Protein AF-A0A429A2D7-F1 (afdb_monomer_lite)

pLDDT: mean 91.6, std 9.52, range [54.41, 98.44]

Secondary structure (DSSP, 8-state):
--HHHHHHHHHHHHHHHHHHHHHS-TT-HHHHHHHHHHHHHHHHHHHHHIIIIIHHHHHHH-GGGGGGSS--HHHIIIIIHHHHHHHHHHHHHHHHHHHHHHHHTT--SSGGGPPP---

Structure (mmCIF, N/CA/C/O backbone):
data_AF-A0A429A2D7-F1
#
_entry.id   AF-A0A429A2D7-F1
#
loop_
_atom_site.group_PDB
_atom_site.id
_atom_site.type_symbol
_atom_site.label_atom_id
_atom_site.label_alt_id
_atom_site.label_comp_id
_atom_site.label_asym_id
_atom_site.label_entity_id
_atom_site.label_seq_id
_atom_site.pdbx_PDB_ins_code
_atom_site.Cartn_x
_atom_site.Cartn_y
_atom_site.Cartn_z
_atom_site.occupancy
_atom_site.B_iso_or_equiv
_atom_site.auth_seq_id
_atom_site.auth_comp_id
_atom_site.auth_asym_id
_atom_site.auth_atom_id
_atom_site.pdbx_PDB_model_num
ATOM 1 N N . MET A 1 1 ? -4.133 3.222 -13.638 1.00 88.38 1 MET A N 1
ATOM 2 C CA . MET A 1 1 ? -3.511 3.972 -12.514 1.00 88.38 1 MET A CA 1
ATOM 3 C C . MET A 1 1 ? -2.074 3.488 -12.412 1.00 88.38 1 MET A C 1
ATOM 5 O O . MET A 1 1 ? -1.885 2.315 -12.682 1.00 88.38 1 MET A O 1
ATOM 9 N N . ASP A 1 2 ? -1.067 4.331 -12.136 1.00 94.75 2 ASP A N 1
ATOM 10 C CA . ASP A 1 2 ? 0.314 3.810 -12.017 1.00 94.75 2 ASP A CA 1
ATOM 11 C C . ASP A 1 2 ? 0.528 3.084 -10.675 1.00 94.75 2 ASP A C 1
ATOM 13 O O . ASP A 1 2 ? -0.118 3.434 -9.686 1.00 94.75 2 ASP A O 1
ATOM 17 N N . ALA A 1 3 ? 1.406 2.076 -10.656 1.00 97.25 3 ALA A N 1
ATOM 18 C CA . ALA A 1 3 ? 1.692 1.218 -9.501 1.00 97.25 3 ALA A CA 1
ATOM 19 C C . ALA A 1 3 ? 2.024 1.997 -8.222 1.00 97.25 3 ALA A C 1
ATOM 21 O O . ALA A 1 3 ? 1.539 1.679 -7.141 1.00 97.25 3 ALA A O 1
ATOM 22 N N . ILE A 1 4 ? 2.806 3.069 -8.343 1.00 96.31 4 ILE A N 1
ATOM 23 C CA . ILE A 1 4 ? 3.204 3.879 -7.192 1.00 96.31 4 ILE A CA 1
ATOM 24 C C . ILE A 1 4 ? 2.030 4.727 -6.701 1.00 96.31 4 ILE A C 1
ATOM 26 O O . ILE A 1 4 ? 1.885 4.943 -5.505 1.00 96.31 4 ILE A O 1
ATOM 30 N N . VAL A 1 5 ? 1.177 5.230 -7.597 1.00 97.62 5 VAL A N 1
ATOM 31 C CA . VAL A 1 5 ? -0.068 5.893 -7.181 1.00 97.62 5 VAL A CA 1
ATOM 32 C C . VAL A 1 5 ? -0.946 4.922 -6.394 1.00 97.62 5 VAL A C 1
ATOM 34 O O . VAL A 1 5 ? -1.504 5.335 -5.386 1.00 97.62 5 VAL A O 1
ATOM 37 N N . LEU A 1 6 ? -1.022 3.650 -6.797 1.00 97.75 6 LEU A N 1
ATOM 38 C CA . LEU A 1 6 ? -1.740 2.610 -6.053 1.00 97.75 6 LEU A CA 1
ATOM 39 C C . LEU A 1 6 ? -1.205 2.444 -4.632 1.00 97.75 6 LEU A C 1
ATOM 41 O O . LEU A 1 6 ? -1.968 2.647 -3.691 1.00 97.75 6 LEU A O 1
ATOM 45 N N . LEU A 1 7 ? 0.094 2.197 -4.469 1.00 97.06 7 LEU A N 1
ATOM 46 C CA . LEU A 1 7 ? 0.698 2.039 -3.140 1.00 97.06 7 LEU A CA 1
ATOM 47 C C . LEU A 1 7 ? 0.496 3.277 -2.255 1.00 97.06 7 LEU A C 1
ATOM 49 O O . LEU A 1 7 ? 0.127 3.168 -1.091 1.00 97.06 7 LEU A O 1
ATOM 53 N N . LYS A 1 8 ? 0.623 4.482 -2.821 1.00 96.38 8 LYS A N 1
ATOM 54 C CA . LYS A 1 8 ? 0.374 5.726 -2.078 1.00 96.38 8 LYS A CA 1
ATOM 55 C C . LYS A 1 8 ? -1.081 5.897 -1.633 1.00 96.38 8 LYS A C 1
ATOM 57 O O . LYS A 1 8 ? -1.333 6.506 -0.594 1.00 96.38 8 LYS A O 1
ATOM 62 N N . GLU A 1 9 ? -2.055 5.439 -2.416 1.00 97.62 9 GLU A N 1
ATOM 63 C CA . GLU A 1 9 ? -3.458 5.463 -1.983 1.00 97.62 9 GLU A CA 1
ATOM 64 C C . GLU A 1 9 ? -3.727 4.427 -0.880 1.00 97.62 9 GLU A C 1
ATOM 66 O O . GLU A 1 9 ? -4.495 4.711 0.046 1.00 97.62 9 GLU A O 1
ATOM 71 N N . ASP A 1 10 ? -3.035 3.286 -0.904 1.00 97.38 10 ASP A N 1
ATOM 72 C CA . ASP A 1 10 ? -3.065 2.307 0.188 1.00 97.38 10 ASP A CA 1
ATOM 73 C C . ASP A 1 10 ? -2.495 2.910 1.477 1.00 97.38 10 ASP A C 1
ATOM 75 O O . ASP A 1 10 ? -3.165 2.892 2.514 1.00 97.38 10 ASP A O 1
ATOM 79 N N . HIS A 1 11 ? -1.330 3.564 1.401 1.00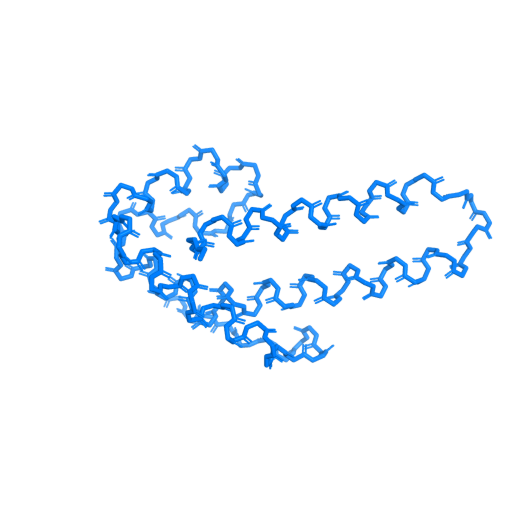 97.12 11 HIS A N 1
ATOM 80 C CA . HIS A 1 11 ? -0.716 4.268 2.533 1.00 97.12 11 HIS A CA 1
ATOM 81 C C . HIS A 1 11 ? -1.674 5.283 3.162 1.00 97.12 11 HIS A C 1
ATOM 83 O O . HIS A 1 11 ? -1.890 5.283 4.375 1.00 97.12 11 HIS A O 1
ATOM 89 N N . LYS A 1 12 ? -2.317 6.123 2.339 1.00 97.19 12 LYS A N 1
ATOM 90 C CA . LYS A 1 12 ? -3.309 7.104 2.810 1.00 97.19 12 LYS A CA 1
ATOM 91 C C . LYS A 1 12 ? -4.513 6.444 3.472 1.00 97.19 12 LYS A C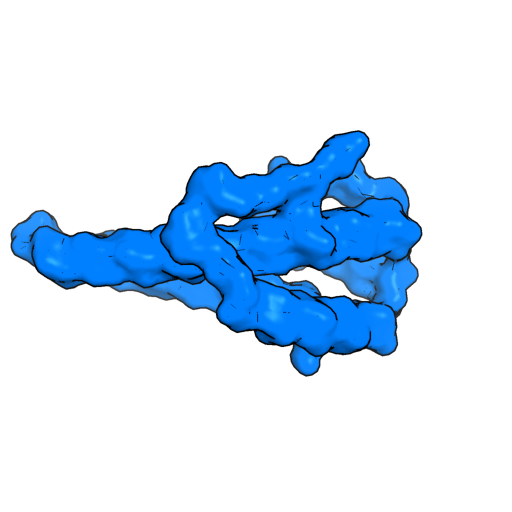 1
ATOM 93 O O . LYS A 1 12 ? -5.061 6.984 4.437 1.00 97.19 12 LYS A O 1
ATOM 98 N N . THR A 1 13 ? -4.962 5.309 2.943 1.00 97.94 13 THR A N 1
ATOM 99 C CA . THR A 1 13 ? -6.096 4.560 3.494 1.00 97.94 13 THR A CA 1
ATOM 100 C C . THR A 1 13 ? -5.756 4.033 4.883 1.00 97.94 13 THR A C 1
ATOM 102 O O . THR A 1 13 ? -6.503 4.284 5.833 1.00 97.94 13 THR A O 1
ATOM 105 N N . VAL A 1 14 ? -4.589 3.405 5.028 1.00 96.94 14 VAL A N 1
ATOM 106 C CA . VAL A 1 14 ? -4.079 2.901 6.307 1.00 96.94 14 VAL A CA 1
ATOM 107 C C . VAL A 1 14 ? -3.861 4.043 7.306 1.00 96.94 14 VAL A C 1
ATOM 109 O O . VAL A 1 14 ? -4.364 3.978 8.428 1.00 96.94 14 VAL A O 1
ATOM 112 N N . GLU A 1 15 ? -3.214 5.141 6.902 1.00 97.00 15 GLU A N 1
ATOM 113 C CA . GLU A 1 15 ? -3.007 6.326 7.752 1.00 97.00 15 GLU A CA 1
ATOM 114 C C . GLU A 1 15 ? -4.343 6.889 8.268 1.00 97.00 15 GLU A C 1
ATOM 116 O O . GLU A 1 15 ? -4.495 7.231 9.446 1.00 97.00 15 GLU A O 1
ATOM 121 N N . LYS A 1 16 ? -5.359 6.955 7.401 1.00 98.31 16 LYS A N 1
ATOM 122 C CA . LYS A 1 16 ? -6.702 7.406 7.776 1.00 98.31 16 LYS A CA 1
ATOM 123 C C . LYS A 1 16 ? -7.364 6.462 8.780 1.00 98.31 16 LYS A C 1
ATOM 125 O O . LYS A 1 16 ? -8.035 6.949 9.691 1.00 98.31 16 LYS A O 1
ATOM 130 N N . LEU A 1 17 ? -7.205 5.148 8.629 1.00 98.44 17 LEU A N 1
ATOM 131 C CA . LEU A 1 17 ? -7.736 4.166 9.577 1.00 98.44 17 LEU A CA 1
ATOM 132 C C . LEU A 1 17 ? -7.064 4.299 10.949 1.00 98.44 17 LEU A C 1
ATOM 134 O O . LEU A 1 17 ? -7.765 4.324 11.961 1.00 98.44 17 LEU A O 1
ATOM 138 N N . PHE A 1 18 ? -5.743 4.490 10.999 1.00 97.56 18 PHE A N 1
ATOM 139 C CA . PHE A 1 18 ? -5.040 4.768 12.255 1.00 97.56 18 PHE A CA 1
ATOM 140 C C . PHE A 1 18 ? -5.552 6.047 12.927 1.00 97.56 18 PHE A C 1
ATOM 142 O O . PHE A 1 18 ? -5.919 6.011 14.101 1.00 97.56 18 PHE A O 1
ATOM 149 N N . LYS A 1 19 ? -5.717 7.146 12.178 1.00 97.94 19 LYS A N 1
ATOM 150 C CA . LYS A 1 19 ? -6.312 8.386 12.715 1.00 97.94 19 LYS A CA 1
ATOM 151 C C . LYS A 1 19 ? -7.723 8.164 13.265 1.00 97.94 19 LYS A C 1
ATOM 153 O O . LYS A 1 19 ? -8.068 8.702 14.314 1.00 97.94 19 LYS A O 1
ATOM 158 N N . GLN A 1 20 ? -8.550 7.360 12.593 1.00 98.00 20 GLN A N 1
ATOM 159 C CA . GLN A 1 20 ? -9.882 7.005 13.099 1.00 98.00 20 GLN A CA 1
ATOM 160 C C . GLN A 1 20 ? -9.809 6.174 14.384 1.00 98.00 20 GLN A C 1
ATOM 162 O O . GLN A 1 20 ? -10.621 6.374 15.287 1.00 98.00 20 GLN A O 1
ATOM 167 N N . PHE A 1 21 ? -8.846 5.255 14.482 1.00 97.62 21 PHE A N 1
ATOM 168 C CA . PHE A 1 21 ? -8.628 4.457 15.684 1.00 97.62 21 PHE A CA 1
ATOM 169 C C . PHE A 1 21 ? -8.230 5.332 16.879 1.00 97.62 21 PHE A C 1
ATOM 171 O O . PHE A 1 21 ? -8.782 5.165 17.968 1.00 97.62 21 PHE A O 1
ATOM 178 N N . GLU A 1 22 ? -7.315 6.281 16.672 1.00 96.31 22 GLU A N 1
ATOM 179 C CA . GLU A 1 22 ? -6.860 7.237 17.692 1.00 96.31 22 GLU A CA 1
ATOM 180 C C . GLU A 1 22 ? -7.981 8.172 18.155 1.00 96.31 22 GLU A C 1
ATOM 182 O O . GLU A 1 22 ? -8.115 8.450 19.345 1.00 96.31 22 GLU A O 1
ATOM 187 N N . GLN A 1 23 ? -8.822 8.627 17.223 1.00 97.31 23 GLN A N 1
ATOM 188 C CA . GLN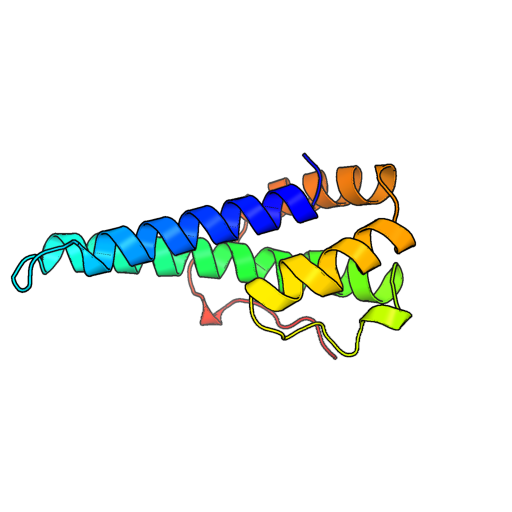 A 1 23 ? -9.975 9.483 17.516 1.00 97.31 23 GLN A CA 1
ATOM 189 C C . GLN A 1 23 ? -11.121 8.731 18.202 1.00 97.31 23 GLN A C 1
ATOM 191 O O . GLN A 1 23 ? -11.992 9.353 18.817 1.00 97.31 23 GLN A O 1
ATOM 196 N N . ALA A 1 24 ? -11.155 7.399 18.112 1.00 96.25 24 ALA A N 1
ATOM 197 C CA . ALA A 1 24 ? -12.158 6.607 18.800 1.00 96.25 24 ALA A CA 1
ATOM 198 C C . ALA A 1 24 ? -11.925 6.663 20.320 1.00 96.25 24 ALA A C 1
ATOM 200 O O . ALA A 1 24 ? -10.849 6.334 20.829 1.00 96.25 24 ALA A O 1
ATOM 201 N N . GLY A 1 25 ? -12.974 7.039 21.058 1.00 93.25 25 GLY A N 1
ATOM 202 C CA . GLY A 1 25 ? -12.931 7.159 22.516 1.00 93.25 25 GLY A CA 1
ATOM 203 C C . GLY A 1 25 ? -12.453 5.880 23.228 1.00 93.25 25 GLY A C 1
ATOM 204 O O . GLY A 1 25 ? -12.486 4.786 22.649 1.00 93.25 25 GLY A O 1
ATOM 205 N N . PRO A 1 26 ? -12.004 5.988 24.490 1.00 92.06 26 PRO A N 1
ATOM 206 C CA . PRO A 1 26 ? -11.423 4.869 25.237 1.00 92.06 26 PRO A CA 1
ATOM 207 C C . PRO A 1 26 ? -12.347 3.640 25.303 1.00 92.06 26 PRO A C 1
ATOM 209 O O . PRO A 1 26 ? -11.866 2.526 25.113 1.00 92.06 26 PRO A O 1
ATOM 212 N N . ASP A 1 27 ? -13.663 3.845 25.420 1.00 95.81 27 ASP A N 1
ATOM 213 C CA . ASP A 1 27 ? -14.665 2.772 25.553 1.00 95.81 27 ASP A CA 1
ATOM 214 C C . ASP A 1 27 ? -15.266 2.297 24.214 1.00 95.81 27 ASP A C 1
ATOM 216 O O . ASP A 1 27 ? -16.163 1.450 24.172 1.00 95.81 27 ASP A O 1
ATOM 220 N N . ALA A 1 28 ? -14.786 2.816 23.078 1.00 96.94 28 ALA A N 1
ATOM 221 C CA . ALA A 1 28 ? -15.310 2.509 21.745 1.00 96.94 28 ALA A CA 1
ATOM 222 C C . ALA A 1 28 ? -14.823 1.145 21.205 1.00 96.94 28 ALA A C 1
ATOM 224 O O . ALA A 1 28 ? -14.452 1.025 20.035 1.00 96.94 28 ALA A O 1
ATOM 225 N N . HIS A 1 29 ? -14.822 0.101 22.040 1.00 96.69 29 HIS A N 1
ATOM 226 C CA . HIS A 1 29 ? -14.202 -1.197 21.747 1.00 96.69 29 HIS A CA 1
ATOM 227 C C . HIS A 1 29 ? -14.696 -1.828 20.441 1.00 96.69 29 HIS A C 1
ATOM 229 O O . HIS A 1 29 ? -13.884 -2.259 19.629 1.00 96.69 29 HIS A O 1
ATOM 235 N N . ARG A 1 30 ? -16.013 -1.832 20.188 1.00 97.50 30 ARG A N 1
ATOM 236 C CA . ARG A 1 30 ? -16.577 -2.393 18.945 1.00 97.50 30 ARG A CA 1
ATOM 237 C C . ARG A 1 30 ? -16.143 -1.619 17.701 1.00 97.50 30 ARG A C 1
ATOM 239 O O . ARG A 1 30 ? -15.905 -2.222 16.661 1.00 97.50 30 ARG A O 1
ATOM 246 N N . THR A 1 31 ? -16.053 -0.294 17.793 1.00 97.56 31 THR A N 1
ATOM 247 C CA . THR A 1 31 ? -15.591 0.553 16.685 1.00 97.56 31 THR A CA 1
ATOM 248 C C . THR A 1 31 ? -14.111 0.311 16.421 1.00 97.56 31 THR A C 1
ATOM 250 O O . THR A 1 31 ? -13.732 0.049 15.286 1.00 97.56 31 THR A O 1
ATOM 253 N N . LYS A 1 32 ? -13.291 0.293 17.477 1.00 98.00 32 LYS A N 1
ATOM 254 C CA . LYS A 1 32 ? -11.860 -0.016 17.398 1.00 98.00 32 LYS A CA 1
ATOM 255 C C . LYS A 1 32 ? -11.597 -1.397 16.801 1.00 98.00 32 LYS A C 1
ATOM 257 O O . LYS A 1 32 ? -10.750 -1.515 15.930 1.00 98.00 32 LYS A O 1
ATOM 262 N N . GLN A 1 33 ? -12.367 -2.415 17.192 1.00 98.25 33 GLN A N 1
ATOM 263 C CA . GLN A 1 33 ? -12.285 -3.758 16.604 1.00 98.25 33 GLN A CA 1
ATOM 264 C C . GLN A 1 33 ? -12.569 -3.758 15.098 1.00 98.25 33 GLN A C 1
ATOM 266 O O . GLN A 1 33 ? -11.847 -4.408 14.350 1.00 98.25 33 GLN A O 1
ATOM 271 N N . LYS A 1 34 ? -13.587 -3.015 14.640 1.00 98.25 34 LYS A N 1
ATOM 272 C CA . LYS A 1 34 ? -13.882 -2.883 13.204 1.00 98.25 34 LYS A CA 1
ATOM 273 C C . LYS A 1 34 ? -12.749 -2.193 12.450 1.00 98.25 34 LYS A C 1
ATOM 275 O O . LYS A 1 34 ? -12.363 -2.674 11.396 1.00 98.25 34 LYS A O 1
ATOM 280 N N . ILE A 1 35 ? -12.209 -1.108 13.005 1.00 98.44 35 ILE A N 1
ATOM 281 C CA . ILE A 1 35 ? -11.092 -0.384 12.391 1.00 98.44 35 ILE A CA 1
ATOM 282 C C . ILE A 1 35 ? -9.861 -1.287 12.307 1.00 98.44 35 ILE A C 1
ATOM 284 O O . ILE A 1 35 ? -9.252 -1.368 11.253 1.00 98.44 35 ILE A O 1
ATOM 288 N N . VAL A 1 36 ? -9.528 -2.020 13.374 1.00 97.88 36 VAL A N 1
ATOM 289 C CA . VAL A 1 36 ? -8.405 -2.971 13.364 1.00 97.88 36 VAL A CA 1
ATOM 290 C C . VAL A 1 36 ? -8.608 -4.057 12.312 1.00 97.88 36 VAL A C 1
ATOM 292 O O . VAL A 1 36 ? -7.671 -4.360 11.586 1.00 97.88 36 VAL A O 1
ATOM 295 N N . ALA A 1 37 ? -9.817 -4.612 12.184 1.00 97.75 37 ALA A N 1
ATOM 296 C CA . ALA A 1 37 ? -10.102 -5.595 11.141 1.00 97.75 37 ALA A CA 1
ATOM 297 C C . ALA A 1 37 ? -9.856 -5.025 9.732 1.00 97.75 37 ALA A C 1
ATOM 299 O O . ALA A 1 37 ? -9.243 -5.697 8.911 1.00 97.75 37 ALA A O 1
ATOM 300 N N . GLN A 1 38 ? -10.257 -3.774 9.485 1.00 97.94 38 GLN A N 1
ATOM 301 C CA . GLN A 1 38 ? -9.987 -3.086 8.219 1.00 97.94 38 GLN A CA 1
ATOM 302 C C . GLN A 1 38 ? -8.498 -2.794 8.017 1.00 97.94 38 GLN A C 1
ATOM 304 O O . GLN A 1 38 ? -7.988 -2.993 6.927 1.00 97.94 38 GLN A O 1
ATOM 309 N N . VAL A 1 39 ? -7.776 -2.364 9.057 1.00 97.75 39 VAL A N 1
ATOM 310 C CA . VAL A 1 39 ? -6.321 -2.144 8.979 1.00 97.75 39 VAL A CA 1
ATOM 311 C C . VAL A 1 39 ? -5.606 -3.433 8.593 1.00 97.75 39 VAL A C 1
ATOM 313 O O . VAL A 1 39 ? -4.736 -3.406 7.733 1.00 97.75 39 VAL A O 1
ATOM 316 N N . VAL A 1 40 ? -5.982 -4.559 9.204 1.00 97.25 40 VAL A N 1
ATOM 317 C CA . VAL A 1 40 ? -5.404 -5.867 8.877 1.00 97.25 40 VAL A CA 1
ATOM 318 C C . VAL A 1 40 ? -5.706 -6.246 7.428 1.00 97.25 40 VAL A C 1
ATOM 320 O O . VAL A 1 40 ? -4.797 -6.683 6.734 1.00 97.25 40 VAL A O 1
ATOM 323 N N . GLU A 1 41 ? -6.938 -6.053 6.956 1.00 96.94 41 GLU A N 1
ATOM 324 C CA . GLU A 1 41 ? -7.322 -6.326 5.564 1.00 96.94 41 GLU A CA 1
ATOM 325 C C . GLU A 1 41 ? -6.517 -5.480 4.565 1.00 96.94 41 GLU A C 1
ATOM 327 O O . GLU A 1 41 ? -5.905 -6.031 3.650 1.00 96.94 41 GLU A O 1
ATOM 332 N N . GLU A 1 42 ? -6.444 -4.163 4.777 1.00 97.69 42 GLU A N 1
ATOM 333 C CA . GLU A 1 42 ? -5.719 -3.245 3.891 1.00 97.69 42 GLU A CA 1
ATOM 334 C C . GLU A 1 42 ? -4.214 -3.523 3.884 1.00 97.69 42 GLU A C 1
ATOM 336 O O . GLU A 1 42 ? -3.618 -3.611 2.813 1.00 97.69 42 GLU A O 1
ATOM 341 N N . LEU A 1 43 ? -3.601 -3.725 5.057 1.00 96.12 43 LEU A N 1
ATOM 342 C CA . LEU A 1 43 ? -2.179 -4.071 5.150 1.00 96.12 43 LEU A CA 1
ATOM 343 C C . LEU A 1 43 ? -1.884 -5.428 4.509 1.00 96.12 43 LEU A C 1
ATOM 345 O O . LEU A 1 43 ? -0.865 -5.576 3.847 1.00 96.12 43 LEU A O 1
ATOM 349 N N . THR A 1 44 ? -2.780 -6.407 4.650 1.00 96.44 44 THR A N 1
ATOM 350 C CA . THR A 1 44 ? -2.600 -7.723 4.022 1.00 96.44 44 THR A CA 1
ATOM 351 C C . THR A 1 44 ? -2.601 -7.607 2.504 1.00 96.44 44 THR A C 1
ATOM 353 O O . THR A 1 44 ? -1.720 -8.152 1.843 1.00 96.44 44 THR A O 1
ATOM 356 N N . ALA A 1 45 ? -3.565 -6.875 1.943 1.00 97.12 45 ALA A N 1
ATOM 357 C CA . ALA A 1 45 ? -3.657 -6.676 0.504 1.00 97.12 45 ALA A CA 1
ATOM 358 C C . ALA A 1 45 ? -2.485 -5.850 -0.045 1.00 97.12 45 ALA A C 1
ATOM 360 O O . ALA A 1 45 ? -1.955 -6.182 -1.103 1.00 97.12 45 ALA A O 1
ATOM 361 N N . HIS A 1 46 ? -2.068 -4.817 0.689 1.00 97.31 46 HIS A N 1
ATOM 362 C CA . HIS A 1 46 ? -0.920 -3.973 0.369 1.00 97.31 46 HIS A CA 1
ATOM 363 C C . HIS A 1 46 ? 0.391 -4.773 0.349 1.00 97.31 46 HIS A C 1
ATOM 365 O O . HIS A 1 46 ? 1.045 -4.856 -0.687 1.00 97.31 46 HIS A O 1
ATOM 371 N N . THR A 1 47 ? 0.720 -5.471 1.437 1.00 95.06 47 THR A N 1
ATOM 372 C CA . THR A 1 47 ? 1.939 -6.286 1.502 1.00 95.06 47 THR A CA 1
ATOM 373 C C . THR A 1 47 ? 1.907 -7.427 0.482 1.00 95.06 47 THR A C 1
ATOM 375 O O . THR A 1 47 ? 2.930 -7.760 -0.108 1.00 95.06 47 THR A O 1
ATOM 378 N N . TYR A 1 48 ? 0.736 -8.009 0.199 1.00 96.38 48 TYR A N 1
ATOM 379 C CA . TYR A 1 48 ? 0.613 -9.046 -0.825 1.00 96.38 48 TYR A CA 1
ATOM 380 C C . TYR A 1 48 ? 1.052 -8.560 -2.211 1.00 96.38 48 TYR A C 1
ATOM 382 O O . TYR A 1 48 ? 1.859 -9.229 -2.859 1.00 96.38 48 TYR A O 1
ATOM 390 N N . ILE A 1 49 ? 0.559 -7.407 -2.673 1.00 96.81 49 ILE A N 1
ATOM 391 C CA . ILE A 1 49 ? 0.933 -6.878 -3.995 1.00 96.81 49 ILE A CA 1
ATOM 392 C C . ILE A 1 49 ? 2.373 -6.364 -4.032 1.00 96.81 49 ILE A C 1
ATOM 394 O O . ILE A 1 49 ? 3.014 -6.419 -5.085 1.00 96.81 49 ILE A O 1
ATOM 398 N N . GLU A 1 50 ? 2.904 -5.901 -2.903 1.00 94.94 50 GLU A N 1
ATOM 399 C CA . GLU A 1 50 ? 4.307 -5.521 -2.799 1.00 94.94 50 GLU A CA 1
ATOM 400 C C . GLU A 1 50 ? 5.229 -6.723 -2.979 1.00 94.94 50 GLU A C 1
ATOM 402 O O . GLU A 1 50 ? 6.069 -6.737 -3.878 1.00 94.94 50 GLU A O 1
ATOM 407 N N . GLU A 1 51 ? 5.008 -7.771 -2.189 1.00 93.44 51 GLU A N 1
ATOM 408 C CA . GLU A 1 51 ? 5.843 -8.968 -2.187 1.00 93.44 51 GLU A CA 1
ATOM 409 C C . GLU A 1 51 ? 5.716 -9.767 -3.495 1.00 93.44 51 GLU A C 1
ATOM 411 O O . GLU A 1 51 ? 6.697 -10.290 -4.024 1.00 93.44 51 GLU A O 1
ATOM 416 N N . THR A 1 52 ? 4.514 -9.866 -4.063 1.00 95.06 52 THR A N 1
ATOM 417 C CA . THR A 1 52 ? 4.293 -10.735 -5.231 1.00 95.06 52 THR A CA 1
ATOM 418 C C . THR A 1 52 ? 4.545 -10.061 -6.571 1.00 95.06 52 THR A C 1
ATOM 420 O O . THR A 1 52 ? 4.913 -10.751 -7.524 1.00 95.06 52 THR A O 1
ATOM 423 N N . ILE A 1 53 ? 4.377 -8.738 -6.662 1.00 95.69 53 ILE A N 1
ATOM 424 C CA . ILE A 1 53 ? 4.409 -8.012 -7.938 1.00 95.69 53 ILE A CA 1
ATOM 425 C C . ILE A 1 53 ? 5.412 -6.860 -7.899 1.00 95.69 53 ILE A C 1
ATOM 427 O O . ILE A 1 53 ? 6.343 -6.819 -8.711 1.00 95.69 53 ILE A O 1
ATOM 431 N N . PHE A 1 54 ? 5.250 -5.921 -6.962 1.00 95.12 54 PHE A N 1
ATOM 432 C CA . PHE A 1 54 ? 5.995 -4.665 -6.998 1.00 95.12 54 PHE A CA 1
ATOM 433 C C . PHE A 1 54 ? 7.487 -4.855 -6.724 1.00 95.12 54 PHE A C 1
ATOM 435 O O . PHE A 1 54 ? 8.304 -4.412 -7.530 1.00 95.12 54 PHE A O 1
ATOM 442 N N . TYR A 1 55 ? 7.866 -5.537 -5.641 1.00 92.69 55 TYR A N 1
ATOM 443 C CA . TYR A 1 55 ? 9.266 -5.757 -5.284 1.00 92.69 55 TYR A CA 1
ATOM 444 C C . TYR A 1 55 ? 10.021 -6.550 -6.358 1.00 92.69 55 TYR A C 1
ATOM 446 O O . TYR A 1 55 ? 11.077 -6.070 -6.782 1.00 92.69 55 TYR A O 1
ATOM 454 N N . PRO A 1 56 ? 9.514 -7.682 -6.892 1.00 93.19 56 PRO A N 1
ATOM 455 C CA . PRO A 1 56 ? 10.163 -8.357 -8.016 1.00 93.19 56 PRO A CA 1
ATOM 456 C C . PRO A 1 56 ? 10.376 -7.440 -9.230 1.00 93.19 56 PRO A C 1
ATOM 458 O O . PRO A 1 56 ? 11.469 -7.404 -9.804 1.00 93.19 56 PRO A O 1
ATOM 461 N N . ALA A 1 57 ? 9.361 -6.654 -9.601 1.00 94.06 57 ALA A N 1
ATOM 462 C CA . ALA A 1 57 ? 9.445 -5.748 -10.740 1.00 94.06 57 ALA A CA 1
ATOM 463 C C . ALA A 1 57 ? 10.415 -4.580 -10.496 1.00 94.06 57 ALA A C 1
ATOM 465 O O . ALA A 1 57 ? 11.177 -4.222 -11.396 1.00 94.06 57 ALA A O 1
ATOM 466 N N . ALA A 1 58 ? 10.426 -4.012 -9.290 1.00 92.25 58 ALA A N 1
ATOM 467 C CA . ALA A 1 58 ? 11.332 -2.940 -8.898 1.00 92.25 58 ALA A CA 1
ATOM 468 C C . ALA A 1 58 ? 12.787 -3.423 -8.864 1.00 92.25 58 ALA A C 1
ATOM 470 O O . ALA A 1 58 ? 13.660 -2.739 -9.387 1.00 92.25 58 ALA A O 1
ATOM 471 N N . ARG A 1 59 ? 13.061 -4.632 -8.355 1.00 89.69 59 ARG A N 1
ATOM 472 C CA . ARG A 1 59 ? 14.412 -5.223 -8.388 1.00 89.69 59 ARG A CA 1
ATOM 473 C C . ARG A 1 59 ? 14.919 -5.427 -9.815 1.00 89.69 59 ARG A C 1
ATOM 475 O O . 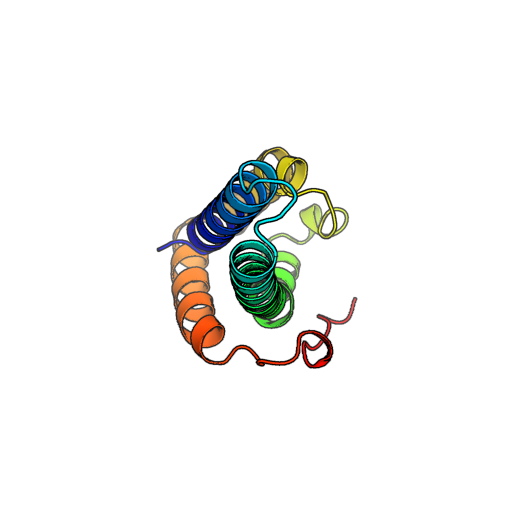ARG A 1 59 ? 16.079 -5.147 -10.104 1.00 89.69 59 ARG A O 1
ATOM 482 N N . ALA A 1 60 ? 14.050 -5.882 -10.717 1.00 91.69 60 ALA A N 1
ATOM 483 C CA . ALA A 1 60 ? 14.407 -6.089 -12.118 1.00 91.69 60 ALA A CA 1
ATOM 484 C C . ALA A 1 60 ? 14.559 -4.772 -12.899 1.00 91.69 60 ALA A C 1
ATOM 486 O O . ALA A 1 60 ? 15.447 -4.645 -13.741 1.00 91.69 60 ALA A O 1
ATOM 487 N N . GLY A 1 61 ? 13.683 -3.797 -12.645 1.00 90.81 61 GLY A N 1
ATOM 488 C CA . GLY A 1 61 ? 13.599 -2.548 -13.402 1.00 90.81 61 GLY A CA 1
ATOM 489 C C . GLY A 1 61 ? 14.357 -1.368 -12.795 1.00 90.81 61 GLY A C 1
ATOM 490 O O . GLY A 1 61 ? 14.525 -0.358 -13.474 1.00 90.81 61 GLY A O 1
ATOM 491 N N . ALA A 1 62 ? 14.793 -1.462 -11.540 1.00 88.38 62 ALA A N 1
ATOM 492 C CA . ALA A 1 62 ? 15.504 -0.429 -10.788 1.00 88.38 62 ALA A CA 1
ATOM 493 C C . ALA A 1 62 ? 16.556 -1.048 -9.837 1.00 88.38 62 ALA A C 1
ATOM 495 O O . ALA A 1 62 ? 16.516 -0.801 -8.628 1.00 88.38 62 ALA A O 1
ATOM 496 N N . PRO A 1 63 ? 17.515 -1.841 -10.354 1.00 82.56 63 PRO A N 1
ATOM 497 C CA . PRO A 1 63 ? 18.432 -2.637 -9.533 1.00 82.56 63 PRO A CA 1
ATOM 498 C C . PRO A 1 63 ? 19.266 -1.795 -8.557 1.00 82.56 63 PRO A C 1
ATOM 500 O O . PRO A 1 63 ? 19.498 -2.228 -7.429 1.00 82.56 63 PRO A O 1
ATOM 503 N N . ASP A 1 64 ? 19.618 -0.563 -8.934 1.00 81.06 64 ASP A N 1
ATOM 504 C CA . ASP A 1 64 ? 20.380 0.375 -8.095 1.00 81.06 64 ASP A CA 1
ATOM 505 C C . ASP A 1 64 ? 19.613 0.850 -6.845 1.00 81.06 64 ASP A C 1
ATOM 507 O O . ASP A 1 64 ? 20.194 1.461 -5.953 1.00 81.06 64 ASP A O 1
ATOM 511 N N . THR A 1 65 ? 18.310 0.560 -6.761 1.00 73.44 65 THR A N 1
ATOM 512 C CA . THR A 1 65 ? 17.417 0.985 -5.668 1.00 73.44 65 THR A CA 1
ATOM 513 C C . THR A 1 65 ? 17.117 -0.133 -4.661 1.00 73.44 65 THR A C 1
ATOM 515 O O . THR A 1 65 ? 16.443 0.084 -3.660 1.00 73.44 65 THR A O 1
ATOM 518 N N . THR A 1 66 ? 17.637 -1.340 -4.908 1.00 64.25 66 THR A N 1
ATOM 519 C CA . THR A 1 66 ? 17.248 -2.585 -4.220 1.00 64.25 66 THR A CA 1
ATOM 520 C C . THR A 1 66 ? 17.693 -2.663 -2.754 1.00 64.25 66 THR A C 1
ATOM 522 O O . THR A 1 66 ? 17.110 -3.407 -1.972 1.00 64.25 66 THR A O 1
ATOM 525 N N . GLY A 1 67 ? 18.708 -1.890 -2.354 1.00 63.50 67 GLY A N 1
ATOM 526 C CA . GLY A 1 67 ? 19.200 -1.861 -0.970 1.00 63.50 67 GLY A CA 1
ATOM 527 C C . GLY A 1 67 ? 18.249 -1.203 0.040 1.00 63.50 67 GLY A C 1
ATOM 528 O O . GLY A 1 67 ? 18.478 -1.337 1.237 1.00 63.50 67 GLY A O 1
ATOM 529 N N . HIS A 1 68 ? 17.200 -0.529 -0.441 1.00 60.28 68 HIS A N 1
ATOM 530 C CA . HIS A 1 68 ? 16.320 0.356 0.334 1.00 60.28 68 HIS A CA 1
ATOM 531 C C . HIS A 1 68 ? 14.850 -0.107 0.362 1.00 60.28 68 HIS A C 1
ATOM 533 O O . HIS A 1 68 ? 13.962 0.668 0.683 1.00 60.28 68 HIS A O 1
ATOM 539 N N . ILE A 1 69 ? 14.564 -1.361 -0.015 1.00 60.38 69 ILE A N 1
ATOM 540 C CA . ILE A 1 69 ? 13.183 -1.835 -0.256 1.00 60.38 69 ILE A CA 1
ATOM 541 C C . ILE A 1 69 ? 12.331 -1.927 1.027 1.00 60.38 69 ILE A C 1
ATOM 543 O O . ILE A 1 69 ? 11.114 -1.916 0.935 1.00 60.38 69 ILE A O 1
ATOM 547 N N . LEU A 1 70 ? 12.947 -2.011 2.210 1.00 63.16 70 LEU A N 1
ATOM 548 C CA . LEU A 1 70 ? 12.249 -2.145 3.497 1.00 63.16 70 LEU A CA 1
ATOM 549 C C . LEU A 1 70 ? 12.520 -0.928 4.386 1.00 63.16 70 LEU A C 1
ATOM 551 O O . LEU A 1 70 ? 13.165 -1.035 5.432 1.00 63.16 70 LEU A O 1
ATOM 555 N N . GLU A 1 71 ? 12.075 0.234 3.928 1.00 70.88 71 GLU A N 1
ATOM 556 C CA . GLU A 1 71 ? 12.175 1.498 4.658 1.00 70.88 71 GLU A CA 1
ATOM 557 C C . GLU A 1 71 ? 10.795 1.945 5.161 1.00 70.88 71 GLU A C 1
ATOM 559 O O . GLU A 1 71 ? 9.782 1.281 4.952 1.00 70.88 71 GLU A O 1
ATOM 564 N N . SER A 1 72 ? 10.735 3.035 5.923 1.00 81.06 72 SER A N 1
ATOM 565 C CA . SER A 1 72 ? 9.440 3.576 6.345 1.00 81.06 72 SER A CA 1
ATOM 566 C C . SER A 1 72 ? 8.643 4.104 5.145 1.00 81.06 72 SER A C 1
ATOM 568 O O . SER A 1 72 ? 9.225 4.611 4.191 1.00 81.06 72 SER A O 1
ATOM 570 N N . VAL A 1 73 ? 7.307 4.113 5.231 1.00 83.75 73 VAL A N 1
ATOM 571 C CA . VAL A 1 73 ? 6.418 4.715 4.208 1.00 83.75 73 VAL A CA 1
ATOM 572 C C . VAL A 1 73 ? 6.866 6.125 3.785 1.00 83.75 73 VAL A C 1
ATOM 574 O O . VAL A 1 73 ? 6.745 6.519 2.626 1.00 83.75 73 VAL A O 1
ATOM 577 N N . GLU A 1 74 ? 7.386 6.919 4.725 1.00 84.44 74 GLU A N 1
ATOM 578 C CA . GLU A 1 74 ? 7.871 8.269 4.434 1.00 84.44 74 GLU A CA 1
ATOM 579 C C . GLU A 1 74 ? 9.127 8.264 3.548 1.00 84.44 74 GLU A C 1
ATOM 581 O O . GLU A 1 74 ? 9.210 9.056 2.604 1.00 84.44 74 GLU A O 1
ATOM 586 N N . GLU A 1 75 ? 10.080 7.381 3.836 1.00 82.81 75 GLU A N 1
ATOM 587 C CA . GLU A 1 75 ? 11.311 7.192 3.059 1.00 82.81 75 GLU A CA 1
ATOM 588 C C . GLU A 1 75 ? 11.004 6.568 1.689 1.00 82.81 75 GLU A C 1
ATOM 590 O O . GLU A 1 75 ? 11.461 7.074 0.659 1.00 82.81 75 GLU A O 1
ATOM 595 N N . GLU A 1 76 ? 10.119 5.567 1.639 1.00 83.88 76 GLU A N 1
ATOM 596 C CA . GLU A 1 76 ? 9.633 4.980 0.389 1.00 83.88 76 GLU A CA 1
ATOM 597 C C . GLU A 1 76 ? 9.070 6.051 -0.551 1.00 83.88 76 GLU A C 1
ATOM 599 O O . GLU A 1 76 ? 9.433 6.129 -1.729 1.00 83.88 76 GLU A O 1
ATOM 604 N N . GLU A 1 77 ? 8.203 6.929 -0.037 1.00 89.00 77 GLU A N 1
ATOM 605 C CA . GLU A 1 77 ? 7.563 7.957 -0.848 1.00 89.00 77 GLU A CA 1
ATOM 606 C C . GLU A 1 77 ? 8.510 9.071 -1.305 1.00 89.00 77 GLU A C 1
ATOM 608 O O . GLU A 1 77 ? 8.319 9.617 -2.404 1.00 89.00 77 GLU A O 1
ATOM 613 N N . LYS A 1 78 ? 9.476 9.452 -0.463 1.00 88.31 78 LYS A N 1
ATOM 614 C CA . LYS A 1 78 ? 10.379 10.585 -0.710 1.00 88.31 78 LYS A CA 1
ATOM 615 C C . LYS A 1 78 ? 11.601 10.205 -1.526 1.00 88.31 78 LYS A C 1
ATOM 617 O O . LYS A 1 78 ? 11.999 10.985 -2.393 1.00 88.31 78 LYS A O 1
ATOM 622 N N . ASP A 1 79 ? 12.158 9.028 -1.281 1.00 87.06 79 ASP A N 1
ATOM 623 C CA . ASP A 1 79 ? 13.465 8.650 -1.798 1.00 87.06 79 ASP A CA 1
ATOM 624 C C . ASP A 1 79 ? 13.356 7.510 -2.802 1.00 87.06 79 ASP A C 1
ATOM 626 O O . ASP A 1 79 ? 13.831 7.642 -3.938 1.00 87.06 79 ASP A O 1
ATOM 630 N N . TRP A 1 80 ? 12.683 6.420 -2.441 1.00 89.25 80 TRP A N 1
ATOM 631 C CA . TRP A 1 80 ? 12.675 5.209 -3.257 1.00 89.25 80 TRP A CA 1
ATOM 632 C C . TRP A 1 80 ? 11.745 5.300 -4.477 1.00 89.25 80 TRP A C 1
ATOM 634 O O . TRP A 1 80 ? 12.188 5.128 -5.618 1.00 89.25 80 TRP A O 1
ATOM 644 N N . PHE A 1 81 ? 10.477 5.675 -4.295 1.00 93.25 81 PHE A N 1
ATOM 645 C CA . PHE A 1 81 ? 9.501 5.802 -5.382 1.00 93.25 81 PHE A CA 1
ATOM 646 C C . PHE A 1 81 ? 9.949 6.753 -6.502 1.00 93.25 81 PHE A C 1
ATOM 648 O O . PHE A 1 81 ? 9.761 6.419 -7.678 1.00 93.25 81 PHE A O 1
ATOM 655 N N . PRO A 1 82 ? 10.573 7.918 -6.231 1.00 92.94 82 PRO A N 1
ATOM 656 C CA . PRO A 1 82 ? 11.139 8.739 -7.296 1.00 92.94 82 PRO A CA 1
ATOM 657 C C . PRO A 1 82 ? 12.250 8.042 -8.087 1.00 92.94 82 PRO A C 1
ATOM 659 O O . PRO A 1 82 ? 12.350 8.267 -9.295 1.00 92.94 82 PRO A O 1
ATOM 662 N N . GLN A 1 83 ? 13.079 7.210 -7.450 1.00 91.31 83 GLN A N 1
ATOM 663 C CA . GLN A 1 83 ? 14.120 6.441 -8.138 1.00 91.31 83 GLN A CA 1
ATOM 664 C C . GLN A 1 83 ? 13.510 5.350 -9.026 1.00 91.31 83 GLN A C 1
ATOM 666 O O . GLN A 1 83 ? 13.843 5.279 -10.211 1.00 91.31 83 GLN A O 1
ATOM 671 N N . VAL A 1 84 ? 12.540 4.592 -8.505 1.00 93.00 84 VAL A N 1
ATOM 672 C CA . VAL A 1 84 ? 11.791 3.583 -9.271 1.00 93.00 84 VAL A CA 1
ATOM 673 C C . VAL A 1 84 ? 11.086 4.222 -10.475 1.00 93.00 84 VAL A C 1
ATOM 675 O O . VAL A 1 84 ? 11.207 3.727 -11.596 1.00 93.00 84 VAL A O 1
ATOM 678 N N . ARG A 1 85 ? 10.443 5.390 -10.300 1.00 94.81 85 ARG A N 1
ATOM 679 C CA . ARG A 1 85 ? 9.849 6.165 -11.410 1.00 94.81 85 ARG A CA 1
ATOM 680 C C . ARG A 1 85 ? 10.852 6.536 -12.490 1.00 94.81 85 ARG A C 1
ATOM 682 O O . ARG A 1 85 ? 10.518 6.447 -13.672 1.00 94.81 85 ARG A O 1
ATOM 689 N N . ARG A 1 86 ? 12.049 6.984 -12.099 1.00 93.50 86 ARG A N 1
ATOM 690 C CA . ARG A 1 86 ? 13.105 7.357 -13.050 1.00 93.50 86 ARG A CA 1
ATOM 691 C C . ARG A 1 86 ? 13.620 6.151 -13.830 1.00 93.50 86 ARG A C 1
ATOM 693 O O . ARG A 1 86 ? 13.839 6.290 -15.027 1.00 93.50 86 ARG A O 1
ATOM 700 N N . SER A 1 87 ? 13.783 5.005 -13.173 1.00 94.31 87 SER A N 1
ATOM 701 C CA . SER A 1 87 ? 14.340 3.803 -13.798 1.00 94.31 87 SER A CA 1
ATOM 702 C C . SER A 1 87 ? 13.334 3.078 -14.698 1.00 94.31 87 SER A C 1
ATOM 704 O O . SER A 1 87 ? 13.628 2.782 -15.852 1.00 94.31 87 SER A O 1
ATOM 706 N N . MET A 1 88 ? 12.116 2.838 -14.204 1.00 94.69 88 MET A N 1
ATOM 707 C CA . MET A 1 88 ? 11.113 2.030 -14.914 1.00 94.69 88 MET A CA 1
ATOM 708 C C . MET A 1 88 ? 10.300 2.836 -15.934 1.00 94.69 88 MET A C 1
ATOM 710 O O . MET A 1 88 ? 9.793 2.285 -16.911 1.00 94.69 88 MET A O 1
ATOM 714 N N . GLY A 1 89 ? 10.172 4.149 -15.731 1.00 95.50 89 GLY A N 1
ATOM 715 C CA . GLY A 1 89 ? 9.402 5.024 -16.607 1.00 95.50 89 GLY A CA 1
ATOM 716 C C . GLY A 1 89 ? 7.882 4.848 -16.487 1.00 95.50 89 GLY A C 1
ATOM 717 O O . GLY A 1 89 ? 7.354 3.928 -15.865 1.00 95.50 89 GLY A O 1
ATOM 718 N N . ARG A 1 90 ? 7.144 5.787 -17.091 1.00 95.81 90 ARG A N 1
ATOM 719 C CA . ARG A 1 90 ? 5.687 5.904 -16.914 1.00 95.81 90 ARG A CA 1
ATOM 720 C C . ARG A 1 90 ? 4.903 4.716 -17.474 1.00 95.81 90 ARG A C 1
ATOM 722 O O . ARG A 1 90 ? 3.983 4.261 -16.807 1.00 95.81 90 ARG A O 1
ATOM 729 N N . ASN A 1 91 ? 5.239 4.247 -18.677 1.00 96.62 91 ASN A N 1
ATOM 730 C CA . ASN A 1 91 ? 4.463 3.198 -19.347 1.00 96.62 91 ASN A CA 1
ATOM 731 C C . ASN A 1 91 ? 4.540 1.882 -18.567 1.00 96.62 91 ASN A C 1
ATOM 733 O O . ASN A 1 91 ? 3.503 1.318 -18.236 1.00 96.62 91 ASN A O 1
ATOM 737 N N . ARG A 1 92 ? 5.747 1.464 -18.158 1.00 96.81 92 ARG A N 1
ATOM 738 C CA . ARG A 1 92 ? 5.911 0.237 -17.372 1.00 96.81 92 ARG A CA 1
ATOM 739 C C . ARG A 1 92 ? 5.211 0.318 -16.016 1.00 96.81 92 ARG A C 1
ATOM 741 O O . ARG A 1 92 ? 4.630 -0.664 -15.578 1.00 96.81 92 ARG A O 1
ATOM 748 N N . LEU A 1 93 ? 5.231 1.477 -15.354 1.00 97.81 93 LEU A N 1
ATOM 749 C CA . LEU A 1 93 ? 4.516 1.654 -14.085 1.00 97.81 93 LEU A CA 1
ATOM 750 C C . LEU A 1 93 ? 2.992 1.670 -14.240 1.00 97.81 93 LEU A C 1
ATOM 752 O O . LEU A 1 93 ? 2.297 1.353 -13.280 1.00 97.81 93 LEU A O 1
ATOM 756 N N . GLN A 1 94 ? 2.461 2.055 -15.402 1.00 98.19 94 GLN A N 1
ATOM 757 C CA . GLN A 1 94 ? 1.028 1.934 -15.679 1.00 98.19 94 GLN A CA 1
ATOM 758 C C . GLN A 1 94 ? 0.625 0.473 -15.861 1.00 98.19 94 GLN A C 1
ATOM 760 O O . GLN A 1 94 ? -0.309 0.047 -15.194 1.00 98.19 94 GLN A O 1
ATOM 765 N N . GLU A 1 95 ? 1.372 -0.287 -16.665 1.00 97.88 95 GLU A N 1
ATOM 766 C CA . GLU A 1 95 ? 1.167 -1.735 -16.826 1.00 97.88 95 GLU A CA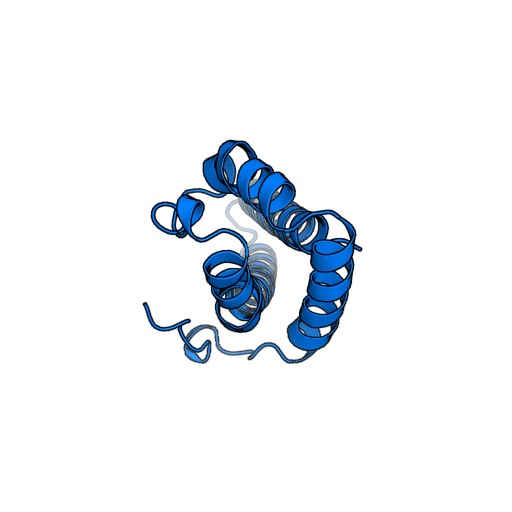 1
ATOM 767 C C . GLU A 1 95 ? 1.245 -2.458 -15.475 1.00 97.88 95 GLU A C 1
ATOM 769 O O . GLU A 1 95 ? 0.324 -3.171 -15.094 1.00 97.88 95 GLU A O 1
ATOM 774 N N . LEU A 1 96 ? 2.296 -2.188 -14.692 1.00 98.06 96 LEU A N 1
ATOM 775 C CA . LEU A 1 96 ? 2.463 -2.779 -13.365 1.00 98.06 96 LEU A CA 1
ATOM 776 C C . LEU A 1 96 ? 1.313 -2.403 -12.418 1.00 98.06 96 LEU A C 1
ATOM 778 O O . LEU A 1 96 ? 0.896 -3.211 -11.600 1.00 98.06 96 LEU A O 1
ATOM 782 N N . GLY A 1 97 ? 0.780 -1.183 -12.526 1.00 98.00 97 GLY A N 1
ATOM 783 C CA . GLY A 1 97 ? -0.362 -0.754 -11.720 1.00 98.00 97 GLY A CA 1
ATOM 784 C C . GLY A 1 97 ? -1.658 -1.486 -12.072 1.00 98.00 97 GLY A C 1
ATOM 785 O O . GLY A 1 97 ? -2.488 -1.694 -11.191 1.00 98.00 97 GLY A O 1
ATOM 786 N N . GLU A 1 98 ? -1.830 -1.891 -13.331 1.00 97.75 98 GLU A N 1
ATOM 787 C CA . GLU A 1 98 ? -2.944 -2.741 -13.767 1.00 97.75 98 GLU A CA 1
ATOM 788 C C . GLU A 1 98 ? -2.773 -4.174 -13.244 1.00 97.75 98 GLU A C 1
ATOM 790 O O . GLU A 1 98 ? -3.704 -4.697 -12.633 1.00 97.75 98 GLU A O 1
ATOM 795 N N . GLU A 1 99 ? -1.568 -4.749 -13.372 1.00 97.44 99 GLU A N 1
ATOM 796 C CA . GLU A 1 99 ? -1.211 -6.066 -12.813 1.00 97.44 99 GLU A CA 1
ATOM 797 C C . GLU A 1 99 ? -1.468 -6.115 -11.290 1.00 97.44 99 GLU A C 1
ATOM 799 O O . GLU A 1 99 ? -2.106 -7.033 -10.775 1.00 97.44 99 GLU A O 1
ATOM 804 N N . MET A 1 100 ? -1.027 -5.087 -10.558 1.00 98.12 100 MET A N 1
ATOM 805 C CA . MET A 1 100 ? -1.230 -4.983 -9.109 1.00 98.12 100 MET A CA 1
ATOM 806 C C . MET A 1 100 ? -2.702 -4.822 -8.731 1.00 98.12 100 MET A C 1
ATOM 808 O O . MET A 1 100 ? -3.136 -5.394 -7.736 1.00 98.12 100 MET A O 1
ATOM 812 N N . ALA A 1 101 ? -3.478 -4.043 -9.489 1.00 97.19 101 ALA A N 1
ATOM 813 C CA . ALA A 1 101 ? -4.896 -3.845 -9.199 1.00 97.19 101 ALA A CA 1
ATOM 814 C C . ALA A 1 101 ? -5.703 -5.144 -9.354 1.00 97.19 101 ALA A C 1
ATOM 816 O O . ALA A 1 101 ? -6.616 -5.384 -8.564 1.00 97.19 101 ALA A O 1
ATOM 817 N N . GLU A 1 102 ? -5.356 -5.979 -10.337 1.00 96.31 102 GLU A N 1
ATOM 818 C CA . GLU A 1 102 ? -5.943 -7.310 -10.509 1.00 96.31 102 GLU A CA 1
ATOM 819 C C . GLU A 1 102 ? -5.545 -8.238 -9.352 1.00 96.31 102 GLU A C 1
ATOM 821 O O . GLU A 1 102 ? -6.419 -8.765 -8.661 1.00 96.31 102 GLU A O 1
ATOM 826 N N . ALA A 1 103 ? -4.243 -8.339 -9.055 1.00 96.25 103 ALA A N 1
ATOM 827 C CA . ALA A 1 103 ? -3.726 -9.186 -7.980 1.00 96.25 103 ALA A CA 1
ATOM 828 C C . ALA A 1 103 ? -4.260 -8.790 -6.594 1.00 96.25 103 ALA A C 1
ATOM 830 O O . ALA A 1 103 ? -4.540 -9.653 -5.764 1.00 96.25 103 ALA A O 1
ATOM 831 N N . LYS A 1 104 ? -4.469 -7.492 -6.330 1.00 95.25 104 LYS A N 1
ATOM 832 C CA . LYS A 1 104 ? -4.996 -7.010 -5.043 1.00 95.25 104 LYS A CA 1
ATOM 833 C C . LYS A 1 104 ? -6.347 -7.648 -4.691 1.00 95.25 104 LYS A C 1
ATOM 835 O O . LYS A 1 104 ? -6.619 -7.882 -3.516 1.00 95.25 104 LYS A O 1
ATOM 840 N N . GLY A 1 105 ? -7.179 -7.961 -5.689 1.00 92.50 105 GLY A N 1
ATOM 841 C CA . GLY A 1 105 ? -8.462 -8.644 -5.490 1.00 92.50 105 GLY A CA 1
ATOM 842 C C . GLY A 1 105 ? -8.340 -10.110 -5.055 1.00 92.50 105 GLY A C 1
ATOM 843 O O . GLY A 1 105 ? -9.301 -10.669 -4.525 1.00 92.50 105 GLY A O 1
ATOM 844 N N . GLU A 1 106 ? -7.171 -10.719 -5.250 1.00 92.94 106 GLU A N 1
ATOM 845 C CA . GLU A 1 106 ? -6.866 -12.114 -4.912 1.00 92.94 106 GLU A CA 1
ATOM 846 C C . GLU A 1 106 ? -6.066 -12.258 -3.609 1.00 92.94 106 GLU A C 1
ATOM 848 O O . GLU A 1 106 ? -5.729 -13.376 -3.211 1.00 92.94 106 GLU A O 1
ATOM 853 N N . ALA A 1 107 ? -5.779 -11.143 -2.927 1.00 93.44 107 ALA A N 1
ATOM 854 C CA . ALA A 1 107 ? -5.001 -11.144 -1.698 1.00 93.44 107 ALA A CA 1
ATOM 855 C C . ALA A 1 107 ? -5.590 -12.113 -0.649 1.00 93.44 107 ALA A C 1
ATOM 857 O O . ALA A 1 107 ? -6.816 -12.193 -0.472 1.00 93.44 107 ALA A O 1
ATOM 858 N N . PRO A 1 108 ? -4.736 -12.861 0.076 1.00 92.88 108 PRO A N 1
ATOM 859 C CA . PRO A 1 108 ? -5.201 -13.771 1.109 1.00 92.88 108 PRO A CA 1
ATOM 860 C C . PRO A 1 108 ? -5.914 -12.999 2.223 1.00 92.88 108 PRO A C 1
ATOM 862 O O . PRO A 1 108 ? -5.625 -11.840 2.492 1.00 92.88 108 PRO A O 1
ATOM 865 N N . ARG A 1 109 ? -6.836 -13.664 2.925 1.00 89.88 109 ARG A N 1
ATOM 866 C CA . ARG A 1 109 ? -7.463 -13.085 4.130 1.00 89.88 109 ARG A CA 1
ATOM 867 C C . ARG A 1 109 ? -6.599 -13.213 5.380 1.00 89.88 109 ARG A C 1
ATOM 869 O O . ARG A 1 109 ? -6.846 -12.518 6.359 1.00 89.88 109 ARG A O 1
ATOM 876 N N . ASP A 1 110 ? -5.667 -14.162 5.370 1.00 92.62 110 ASP A N 1
ATOM 877 C CA . ASP A 1 110 ? -4.735 -14.399 6.466 1.00 92.62 110 ASP A CA 1
ATOM 878 C C . ASP A 1 110 ? -3.410 -13.682 6.158 1.00 92.62 110 ASP A C 1
ATOM 880 O O . ASP A 1 110 ? -2.752 -14.062 5.183 1.00 92.62 110 ASP A O 1
ATOM 884 N N . PRO A 1 111 ? -2.993 -12.692 6.971 1.00 89.44 111 PRO A N 1
ATOM 885 C CA . PRO A 1 111 ? -1.712 -12.007 6.802 1.00 89.44 111 PRO A CA 1
ATOM 886 C C . PRO A 1 111 ? -0.511 -12.958 6.811 1.00 89.44 111 PRO A C 1
ATOM 888 O O . PRO A 1 111 ? 0.498 -12.693 6.166 1.00 89.44 111 PRO A O 1
ATOM 891 N N . LEU A 1 112 ? -0.606 -14.089 7.520 1.00 89.31 112 LEU A N 1
ATOM 892 C CA . LEU A 1 112 ? 0.472 -15.079 7.586 1.00 89.31 112 LEU A CA 1
ATOM 893 C C . LEU A 1 112 ? 0.565 -15.947 6.321 1.00 89.31 112 LEU A C 1
ATOM 895 O O . LEU A 1 112 ? 1.500 -16.733 6.185 1.00 89.31 112 LEU A O 1
ATOM 899 N N . GLY A 1 113 ? -0.398 -15.818 5.405 1.00 86.62 113 GLY A N 1
ATOM 900 C CA . GLY A 1 113 ? -0.415 -16.503 4.116 1.00 86.62 113 GLY A CA 1
ATOM 901 C C . GLY A 1 113 ? 0.302 -15.754 2.992 1.00 86.62 113 GLY A C 1
ATOM 902 O O . GLY A 1 113 ? 0.357 -16.277 1.879 1.00 86.62 113 GLY A O 1
ATOM 903 N N . ILE A 1 114 ? 0.822 -14.546 3.241 1.00 87.62 114 ILE A N 1
ATOM 904 C CA . ILE A 1 114 ? 1.518 -13.762 2.216 1.00 87.62 114 ILE A CA 1
ATOM 905 C C . ILE A 1 114 ? 2.882 -14.411 1.917 1.00 87.62 114 ILE A C 1
ATOM 907 O O . ILE A 1 114 ? 3.678 -14.615 2.839 1.00 87.62 114 ILE A O 1
ATOM 911 N N . PRO A 1 115 ? 3.184 -14.756 0.651 1.00 84.00 115 PRO A N 1
ATOM 912 C CA . PRO A 1 115 ? 4.508 -15.236 0.280 1.00 84.00 115 PRO A CA 1
ATOM 913 C C . PRO A 1 115 ? 5.516 -14.086 0.354 1.00 84.00 115 PRO A C 1
ATOM 915 O O . PRO A 1 115 ? 5.216 -12.975 -0.060 1.00 84.00 115 PRO A O 1
ATOM 918 N N . SER A 1 116 ? 6.729 -14.362 0.830 1.00 79.12 116 SER A N 1
ATOM 919 C CA . SER A 1 116 ? 7.820 -13.388 0.757 1.00 79.12 116 SER A CA 1
ATOM 920 C C . SER A 1 116 ? 8.461 -13.417 -0.630 1.00 79.12 116 SER A C 1
ATOM 922 O O . SER A 1 116 ? 8.811 -14.491 -1.140 1.00 79.12 116 SER A O 1
ATOM 924 N N . ALA A 1 117 ? 8.664 -12.241 -1.221 1.00 73.69 117 ALA A N 1
ATOM 925 C CA . ALA A 1 117 ? 9.549 -12.040 -2.353 1.00 73.69 117 ALA A CA 1
ATOM 926 C C . ALA A 1 117 ? 10.962 -12.414 -1.897 1.00 73.69 117 ALA A C 1
ATOM 928 O O . ALA A 1 117 ? 11.648 -11.646 -1.217 1.00 73.69 117 ALA A O 1
ATOM 929 N N . SER A 1 118 ? 11.390 -13.632 -2.233 1.00 59.47 118 SER A N 1
ATOM 930 C CA . SER A 1 118 ? 12.708 -14.140 -1.844 1.00 59.47 118 SER A CA 1
ATOM 931 C C . SER A 1 118 ? 13.799 -13.117 -2.192 1.00 59.47 118 SER A C 1
ATOM 933 O O . SER A 1 118 ? 13.762 -12.521 -3.271 1.00 59.47 118 SER A O 1
ATOM 935 N N . SER A 1 119 ? 14.706 -12.859 -1.240 1.00 54.41 119 SER A N 1
ATOM 936 C CA . SER A 1 119 ? 15.844 -11.927 -1.349 1.00 54.41 119 SER A CA 1
ATOM 937 C C . SER A 1 119 ? 16.695 -12.158 -2.594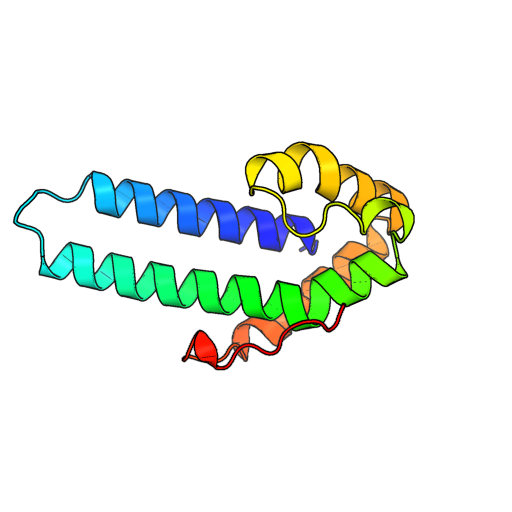 1.00 54.41 119 SER A C 1
ATOM 939 O O . SER A 1 119 ? 17.038 -13.331 -2.859 1.00 54.41 119 SER A O 1
#

Sequence (119 aa):
MDAIVLLKEDHKTVEKLFKQFEQAGPDAHRTKQKIVAQVVEELTAHTYIEETIFYPAARAGAPDTTGHILESVEEEEKDWFPQVRRSMGRNRLQELGEEMAEAKGEAPRDPLGIPSASS

Radius of gyration: 15.46 Å; chains: 1; bounding box: 37×27×45 Å

Foldseek 3Di:
DFQVVVLVVLVVVLVVLVVVLVPQDPPNVVSNVVSVLVNLLSVQLSVQLCFPQVLVCLCVQQVVLNVCSPDDPVCCVPPRVVSSCVRNHDVNRVVSNVVSVVVSVVGDSDSVPRDGNDD